Protein AF-A0A286GH42-F1 (afdb_monomer)

Sequence (131 aa):
MSHISMHDRSLGDLVGTLGRDVVRLVRQEIQLARAEADESLKKAIAALVTIGVALAIALAGLVILLLAAVTALSNVWEPWVASLVVGGIAVIVAVIMGMSGQKKLRTTSLAPRRTRESLQHDREMVREHVR

Foldseek 3Di:
DDDDPPDPCDPVNVVVVVVVVVVVVVVVVVVVVVVVVVVVVVVVVVVVVVVVVVVVVVVVVVVVVLVVQLVVCCVPDPSVVSNCVSVVVVVVVVVVVVVVVVVVVVVPPPPPPVVVVVVVVVVVVVVVVVD

Organism: NCBI:txid414052

pLDDT: mean 84.29, std 16.63, range [39.84, 98.5]

Secondary structure (DSSP, 8-state):
----------HHHHHHHHHHHHHHHHHHHHHHHHHHHHHHHHHHHHHHHHHHHHHHHHHHHHHHHHHHHHHHHTTTS-HHHHHHHHHHHHHHHHHHHHHHHHHHHHHS--S-HHHHHHHHHHHHHHHHTT-

Mean predicted aligned error: 12.56 Å

Structure (mmCIF, N/CA/C/O backbone):
data_AF-A0A286GH42-F1
#
_entry.id   AF-A0A286GH42-F1
#
loop_
_atom_site.group_PDB
_atom_site.id
_atom_site.type_symbol
_atom_site.label_atom_id
_atom_site.label_alt_id
_atom_site.label_comp_id
_atom_site.label_asym_id
_atom_site.label_entity_id
_atom_site.label_seq_id
_atom_site.pdbx_PDB_ins_code
_atom_site.Cartn_x
_atom_site.Cartn_y
_atom_site.Cartn_z
_atom_site.occupancy
_atom_site.B_iso_or_equiv
_atom_site.auth_seq_id
_atom_site.auth_comp_id
_atom_site.auth_asym_id
_atom_site.auth_atom_id
_atom_site.pdbx_PDB_model_num
ATOM 1 N N . MET A 1 1 ? -21.250 -1.072 76.616 1.00 39.84 1 MET A N 1
ATOM 2 C CA . MET A 1 1 ? -22.571 -0.928 75.971 1.00 39.84 1 MET A CA 1
ATOM 3 C C . MET A 1 1 ? -22.387 -0.052 74.734 1.00 39.84 1 MET A C 1
ATOM 5 O O . MET A 1 1 ? -22.517 1.159 74.815 1.00 39.84 1 MET A O 1
ATOM 9 N N . SER A 1 2 ? -21.934 -0.638 73.623 1.00 46.06 2 SER A N 1
ATOM 10 C CA . SER A 1 2 ? -21.766 0.050 72.336 1.00 46.06 2 SER A CA 1
ATOM 11 C C . SER A 1 2 ? -22.979 -0.271 71.468 1.00 46.06 2 SER A C 1
ATOM 13 O O . SER A 1 2 ? -23.222 -1.424 71.122 1.00 46.06 2 SER A O 1
ATOM 15 N N . HIS A 1 3 ? -23.783 0.750 71.190 1.00 49.44 3 HIS A N 1
ATOM 16 C CA . HIS A 1 3 ? -24.980 0.651 70.364 1.00 49.44 3 HIS A CA 1
ATOM 17 C C . HIS A 1 3 ? -24.602 0.245 68.932 1.00 49.44 3 HIS A C 1
ATOM 19 O O . HIS A 1 3 ? -23.956 1.009 68.219 1.00 49.44 3 HIS A O 1
ATOM 25 N N . ILE A 1 4 ? -25.018 -0.949 68.507 1.00 54.50 4 ILE A N 1
ATOM 26 C CA . ILE A 1 4 ? -25.051 -1.337 67.095 1.00 54.50 4 ILE A CA 1
ATOM 27 C C . ILE A 1 4 ? -26.376 -0.810 66.546 1.00 54.50 4 ILE A C 1
ATOM 29 O O . ILE A 1 4 ? -27.435 -1.378 66.811 1.00 54.50 4 ILE A O 1
ATOM 33 N N . SER A 1 5 ? -26.333 0.307 65.823 1.00 53.00 5 SER A N 1
ATOM 34 C CA . SER A 1 5 ? -27.467 0.782 65.035 1.00 53.00 5 SER A CA 1
ATOM 35 C C . SER A 1 5 ? -27.643 -0.140 63.829 1.00 53.00 5 SER A C 1
ATOM 37 O O . SER A 1 5 ? -27.007 0.028 62.784 1.00 53.00 5 SER A O 1
ATOM 39 N N . MET A 1 6 ? -28.501 -1.151 63.987 1.00 53.25 6 MET A N 1
ATOM 40 C CA . MET A 1 6 ? -29.065 -1.878 62.855 1.00 53.25 6 MET A CA 1
ATOM 41 C C . MET A 1 6 ? -29.849 -0.872 62.013 1.00 53.25 6 MET A C 1
ATOM 43 O O . MET A 1 6 ? -30.944 -0.455 62.371 1.00 53.25 6 MET A O 1
ATOM 47 N N . HIS A 1 7 ? -29.233 -0.412 60.929 1.00 57.00 7 HIS A N 1
ATOM 48 C CA . HIS A 1 7 ? -29.929 0.345 59.907 1.00 57.00 7 HIS A CA 1
ATOM 49 C C . HIS A 1 7 ? -30.767 -0.661 59.122 1.00 57.00 7 HIS A C 1
ATOM 51 O O . HIS A 1 7 ? -30.213 -1.444 58.344 1.00 57.00 7 HIS A O 1
ATOM 57 N N . ASP A 1 8 ? -32.079 -0.650 59.346 1.00 56.53 8 ASP A N 1
ATOM 58 C CA . ASP A 1 8 ? -33.059 -1.266 58.457 1.00 56.53 8 ASP A CA 1
ATOM 59 C C . ASP A 1 8 ? -32.862 -0.672 57.059 1.00 56.53 8 ASP A C 1
ATOM 61 O O . ASP A 1 8 ? -33.319 0.430 56.748 1.00 56.53 8 ASP A O 1
ATOM 65 N N . ARG A 1 9 ? -32.105 -1.371 56.209 1.00 59.28 9 ARG A N 1
ATOM 66 C CA . ARG A 1 9 ? -31.968 -0.987 54.805 1.00 59.28 9 ARG A CA 1
ATOM 67 C C . ARG A 1 9 ? -33.324 -1.198 54.154 1.00 59.28 9 ARG A C 1
ATOM 69 O O . ARG A 1 9 ? -33.744 -2.327 53.916 1.00 59.28 9 ARG A O 1
ATOM 76 N N . SER A 1 10 ? -34.003 -0.093 53.877 1.00 74.69 10 SER A N 1
ATOM 77 C CA . SER A 1 10 ? -35.242 -0.074 53.110 1.00 74.69 10 SER A CA 1
ATOM 78 C C . SER A 1 10 ? -35.037 -0.740 51.742 1.00 74.69 10 SER A C 1
ATOM 80 O O . SER A 1 10 ? -33.985 -0.593 51.117 1.00 74.69 10 SER A O 1
ATOM 82 N N . LEU A 1 11 ? -36.066 -1.421 51.223 1.00 71.75 11 LEU A N 1
ATOM 83 C CA . LEU A 1 11 ? -36.098 -1.924 49.840 1.00 71.75 11 LEU A CA 1
ATOM 84 C C . LEU A 1 11 ? -35.775 -0.814 48.818 1.00 71.75 11 LEU A C 1
ATOM 86 O O . LEU A 1 11 ? -35.169 -1.086 47.782 1.00 71.75 11 LEU A O 1
ATOM 90 N N . GLY A 1 12 ? -36.099 0.443 49.142 1.00 73.62 12 GLY A N 1
ATOM 91 C CA . GLY A 1 12 ? -35.737 1.609 48.333 1.00 73.62 12 GLY A CA 1
ATOM 92 C C . GLY A 1 12 ? -34.226 1.863 48.242 1.00 73.62 12 GLY A C 1
ATOM 93 O O . GLY A 1 12 ? -33.738 2.246 47.179 1.00 73.62 12 GLY A O 1
ATOM 94 N N . ASP A 1 13 ? -33.461 1.580 49.300 1.00 75.62 13 ASP A N 1
ATOM 95 C CA . ASP A 1 13 ? -31.998 1.740 49.309 1.00 75.62 13 ASP A CA 1
ATOM 96 C C . ASP A 1 13 ? -31.290 0.664 48.474 1.00 75.62 13 ASP A C 1
ATOM 98 O O . ASP A 1 13 ? -30.285 0.940 47.809 1.00 75.62 13 ASP A O 1
ATOM 102 N N . LEU A 1 14 ? -31.827 -0.559 48.461 1.00 77.12 14 LEU A N 1
ATOM 103 C CA . LEU A 1 14 ? -31.329 -1.667 47.637 1.00 77.12 14 LEU A CA 1
ATOM 104 C C . LEU A 1 14 ? -31.571 -1.409 46.146 1.00 77.12 14 LEU A C 1
ATOM 106 O O . LEU A 1 14 ? -30.639 -1.525 45.351 1.00 77.12 14 LEU A O 1
ATOM 110 N N . VAL A 1 15 ? -32.779 -0.974 45.772 1.00 79.06 15 VAL A N 1
ATOM 111 C CA . VAL A 1 15 ? -33.108 -0.599 44.384 1.00 79.06 15 VAL A CA 1
ATOM 112 C C . VAL A 1 15 ? -32.282 0.609 43.929 1.00 79.06 15 VAL A C 1
ATOM 114 O O . VAL A 1 15 ? -31.741 0.607 42.822 1.00 79.06 15 VAL A O 1
ATOM 117 N N . GLY A 1 16 ? -32.095 1.608 44.798 1.00 79.12 16 GLY A N 1
ATOM 118 C CA . GLY A 1 16 ? -31.227 2.752 44.517 1.00 79.12 16 GLY A CA 1
ATOM 119 C C . GLY A 1 16 ? -29.755 2.366 44.329 1.00 79.12 16 GLY A C 1
ATOM 120 O O . GLY A 1 16 ? -29.061 2.965 43.508 1.00 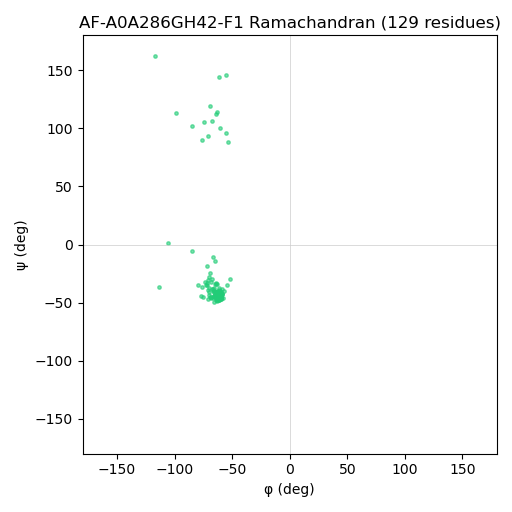79.12 16 GLY A O 1
ATOM 121 N N . THR A 1 17 ? -29.268 1.355 45.053 1.00 77.44 17 THR A N 1
ATOM 122 C CA . THR A 1 17 ? -27.885 0.861 44.930 1.00 77.44 17 THR A CA 1
ATOM 123 C C . THR A 1 17 ? -27.694 0.037 43.658 1.00 77.44 17 THR A C 1
ATOM 125 O O . THR A 1 17 ? -26.779 0.335 42.895 1.00 77.44 17 THR A O 1
ATOM 128 N N . LEU A 1 18 ? -28.616 -0.880 43.350 1.00 80.12 18 LEU A N 1
ATOM 129 C CA . LEU A 1 18 ? -28.606 -1.651 42.102 1.00 80.12 18 LEU A CA 1
ATOM 130 C C . LEU A 1 18 ? -28.664 -0.743 40.865 1.00 80.12 18 LEU A C 1
ATOM 132 O O . LEU A 1 18 ? -27.899 -0.937 39.924 1.00 80.12 18 LEU A O 1
ATOM 136 N N . GLY A 1 19 ? -29.507 0.297 40.876 1.00 85.56 19 GLY A N 1
ATOM 137 C CA . GLY A 1 19 ? -29.564 1.273 39.784 1.00 85.56 19 GLY A CA 1
ATOM 138 C C . GLY A 1 19 ? -28.239 2.017 39.579 1.00 85.56 19 GLY A C 1
ATOM 139 O O . GLY A 1 19 ? -27.794 2.198 38.444 1.00 85.56 19 GLY A O 1
ATOM 140 N N . ARG A 1 20 ? -27.558 2.400 40.668 1.00 86.56 20 ARG A N 1
ATOM 141 C CA . ARG A 1 20 ? -26.222 3.020 40.603 1.00 86.56 20 ARG A CA 1
ATOM 142 C C . ARG A 1 20 ? -25.161 2.060 40.065 1.00 86.56 20 ARG A C 1
ATOM 144 O O . ARG A 1 20 ? -24.297 2.500 39.305 1.00 86.56 20 ARG A O 1
ATOM 151 N N . ASP A 1 21 ? -25.235 0.783 40.421 1.00 86.69 21 ASP A N 1
ATOM 152 C CA . ASP A 1 21 ? -24.288 -0.236 39.964 1.00 86.69 21 ASP A CA 1
ATOM 153 C C . ASP A 1 21 ? -24.486 -0.568 38.479 1.00 86.69 21 ASP A C 1
ATOM 155 O O . ASP A 1 21 ? -23.508 -0.640 37.737 1.00 86.69 21 ASP A O 1
ATOM 159 N N . VAL A 1 22 ? -25.733 -0.639 38.000 1.00 89.56 22 VAL A N 1
ATOM 160 C CA . VAL A 1 22 ? -26.041 -0.800 36.567 1.00 89.56 22 VAL A CA 1
ATOM 161 C C . VAL A 1 22 ? -25.521 0.389 35.756 1.00 89.56 22 VAL A C 1
ATOM 163 O O . VAL A 1 22 ? -24.853 0.200 34.740 1.00 89.56 22 VAL A O 1
ATOM 166 N N . VAL A 1 23 ? -25.746 1.625 36.219 1.00 91.88 23 VAL A N 1
ATOM 167 C CA . VAL A 1 23 ? -25.203 2.828 35.558 1.00 91.88 23 VAL A CA 1
ATOM 168 C C . VAL A 1 23 ? -23.672 2.810 35.541 1.00 91.88 23 VAL A C 1
ATOM 170 O O . VAL A 1 23 ? -23.056 3.234 34.558 1.00 91.88 23 VAL A O 1
ATOM 173 N N . ARG A 1 24 ? -23.038 2.312 36.609 1.00 91.94 24 ARG A N 1
ATOM 174 C CA . ARG A 1 24 ? -21.580 2.164 36.681 1.00 91.94 24 ARG A CA 1
ATOM 175 C C . ARG A 1 24 ? -21.073 1.132 35.674 1.00 91.94 24 ARG A C 1
ATOM 177 O O . ARG A 1 24 ? -20.106 1.428 34.976 1.00 91.94 24 ARG A O 1
ATOM 184 N N . LEU A 1 25 ? -21.745 -0.009 35.556 1.00 93.50 25 LEU A N 1
ATOM 185 C CA . LEU A 1 25 ? -21.386 -1.074 34.624 1.00 93.50 25 LEU A CA 1
ATOM 186 C C . LEU A 1 25 ? -21.516 -0.615 33.166 1.00 93.50 25 LEU A C 1
ATOM 188 O O . LEU A 1 25 ? -20.578 -0.761 32.392 1.00 93.50 25 LEU A O 1
ATOM 192 N N . VAL A 1 26 ? -22.619 0.050 32.806 1.00 95.00 26 VAL A N 1
ATOM 193 C CA . VAL A 1 26 ? -22.808 0.597 31.448 1.00 95.00 26 VAL A CA 1
ATOM 194 C C . VAL A 1 26 ? -21.704 1.596 31.093 1.00 95.00 26 VAL A C 1
ATOM 196 O O . VAL A 1 26 ? -21.157 1.565 29.993 1.00 95.00 26 VAL A O 1
ATOM 199 N N . ARG A 1 27 ? -21.321 2.474 32.030 1.00 95.19 27 ARG A N 1
ATOM 200 C CA . ARG A 1 27 ? -20.203 3.407 31.815 1.00 95.19 27 ARG A CA 1
ATOM 201 C C . ARG A 1 27 ? -18.863 2.695 31.643 1.00 95.19 27 ARG A C 1
ATOM 203 O O . ARG A 1 27 ? -18.013 3.221 30.928 1.00 95.19 27 ARG A O 1
ATOM 210 N N . GLN A 1 28 ? -18.649 1.571 32.320 1.00 95.19 28 GLN A N 1
ATOM 211 C CA . GLN A 1 28 ? -17.439 0.764 32.165 1.00 95.19 28 GLN A CA 1
ATOM 212 C C . GLN A 1 28 ? -17.413 0.075 30.805 1.00 95.19 28 GLN A C 1
ATOM 214 O O . GLN A 1 28 ? -16.394 0.151 30.130 1.00 95.19 28 GLN A O 1
ATOM 219 N N . G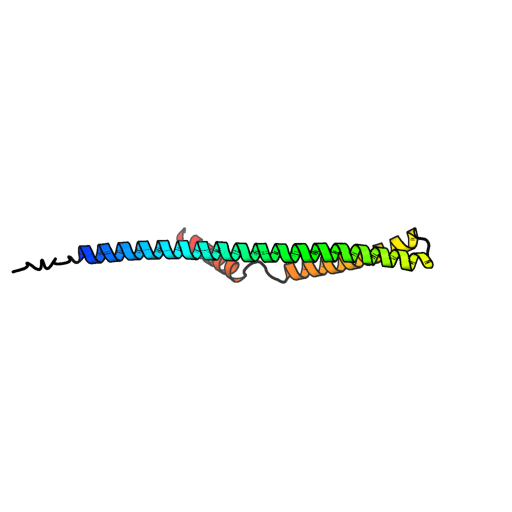LU A 1 29 ? -18.535 -0.482 30.360 1.00 94.94 29 GLU A N 1
ATOM 220 C CA . GLU A 1 29 ? -18.630 -1.143 29.058 1.00 94.94 29 GLU A CA 1
ATOM 221 C C . GLU A 1 29 ? -18.376 -0.163 27.908 1.00 94.94 29 GLU A C 1
ATOM 223 O O . GLU A 1 29 ? -17.638 -0.467 26.976 1.00 94.94 29 GLU A O 1
ATOM 228 N N . ILE A 1 30 ? -18.894 1.067 28.010 1.00 96.00 30 ILE A N 1
ATOM 229 C CA . ILE A 1 30 ? -18.603 2.132 27.037 1.00 96.00 30 ILE A CA 1
ATOM 230 C C . ILE A 1 30 ? -17.110 2.486 27.034 1.00 96.00 30 ILE A C 1
ATOM 232 O O . ILE A 1 30 ? -16.524 2.701 25.973 1.00 96.00 30 ILE A O 1
ATOM 236 N N . GLN A 1 31 ? -16.480 2.566 28.210 1.00 96.56 31 GLN A N 1
ATOM 237 C CA . GLN A 1 31 ? -15.044 2.843 28.308 1.00 96.56 31 GLN A CA 1
ATOM 238 C C . GLN A 1 31 ? -14.206 1.700 27.735 1.00 96.56 31 GLN A C 1
ATOM 240 O O . GLN A 1 31 ? -13.229 1.965 27.036 1.00 96.56 31 GLN A O 1
ATOM 245 N N . LEU A 1 32 ? -14.604 0.454 27.988 1.00 96.25 32 LEU A N 1
ATOM 246 C CA . LEU A 1 32 ? -13.944 -0.733 27.465 1.00 96.25 32 LEU A CA 1
ATOM 247 C C . LEU A 1 32 ? -14.083 -0.813 25.943 1.00 96.25 32 LEU A C 1
ATOM 249 O O . LEU A 1 32 ? -13.075 -0.911 25.251 1.00 96.25 32 LEU A O 1
ATOM 253 N N . ALA A 1 33 ? -15.300 -0.660 25.417 1.00 95.50 33 ALA A N 1
ATOM 254 C CA . ALA A 1 33 ? -15.560 -0.643 23.981 1.00 95.50 33 ALA A CA 1
ATOM 255 C C . ALA A 1 33 ? -14.774 0.473 23.275 1.00 95.50 33 ALA A C 1
ATOM 257 O O . ALA A 1 33 ? -14.236 0.271 22.186 1.00 95.50 33 ALA A O 1
ATOM 258 N N . ARG A 1 34 ? -14.650 1.649 23.908 1.00 95.81 34 ARG A N 1
ATOM 259 C CA . ARG A 1 34 ? -13.802 2.733 23.397 1.00 95.81 34 ARG A CA 1
ATOM 260 C C . ARG A 1 34 ? -12.323 2.343 23.389 1.00 95.81 34 ARG A C 1
ATOM 262 O O . ARG A 1 34 ? -11.651 2.590 22.392 1.00 95.81 34 ARG A O 1
ATOM 269 N N . ALA A 1 35 ? -11.823 1.733 24.462 1.00 97.06 35 ALA A N 1
ATOM 270 C CA . ALA A 1 35 ? -10.436 1.281 24.538 1.00 97.06 35 ALA A CA 1
ATOM 271 C C . ALA A 1 35 ? -10.122 0.208 23.479 1.00 97.06 35 ALA A C 1
ATOM 273 O O . ALA A 1 35 ? -9.084 0.284 22.823 1.00 97.06 35 ALA A O 1
ATOM 274 N N . GLU A 1 36 ? -11.033 -0.741 23.256 1.00 95.44 36 GLU A N 1
ATOM 275 C CA . GLU A 1 36 ? -10.891 -1.786 22.236 1.00 95.44 36 GLU A CA 1
ATOM 276 C C . GLU A 1 36 ? -10.951 -1.213 20.810 1.00 95.44 36 GLU A C 1
ATOM 278 O O . GLU A 1 36 ? -10.170 -1.616 19.941 1.00 95.44 36 GLU A O 1
ATOM 283 N N . ALA A 1 37 ? -11.814 -0.220 20.567 1.00 96.00 37 ALA A N 1
ATOM 284 C CA . ALA A 1 37 ? -11.849 0.511 19.302 1.00 96.00 37 ALA A CA 1
ATOM 285 C C . ALA A 1 37 ? -10.537 1.277 19.048 1.00 96.00 37 ALA A C 1
ATOM 287 O O . ALA A 1 37 ? -9.982 1.196 17.949 1.00 96.00 37 ALA A O 1
ATOM 288 N N . ASP A 1 38 ? -10.004 1.964 20.063 1.00 96.38 38 ASP A N 1
ATOM 289 C CA . ASP A 1 38 ? -8.726 2.679 19.977 1.00 96.38 38 ASP A CA 1
ATOM 290 C C . ASP A 1 38 ? -7.554 1.715 19.724 1.00 96.38 38 ASP A C 1
ATOM 292 O O . ASP A 1 38 ? -6.663 2.001 18.918 1.00 96.38 38 ASP A O 1
ATOM 296 N N . GLU A 1 39 ? -7.541 0.553 20.378 1.00 96.25 39 GLU A N 1
ATOM 297 C CA . GLU A 1 39 ? -6.526 -0.479 20.157 1.00 96.25 39 GLU A CA 1
ATOM 298 C C . GLU A 1 39 ? -6.621 -1.074 18.745 1.00 96.25 39 GLU A C 1
ATOM 300 O O . GLU A 1 39 ? -5.605 -1.213 18.055 1.00 96.25 39 GLU A O 1
ATOM 305 N N . SER A 1 40 ? -7.837 -1.369 18.284 1.00 94.88 40 SER A N 1
ATOM 306 C CA . SER A 1 40 ? -8.098 -1.864 16.929 1.00 94.88 40 SER A CA 1
ATOM 307 C C . SER A 1 40 ? -7.635 -0.864 15.870 1.00 94.88 40 SER A C 1
ATOM 309 O O . SER A 1 40 ? -6.968 -1.246 14.904 1.00 94.88 40 SER A O 1
ATOM 311 N N . LEU A 1 41 ? -7.905 0.428 16.080 1.00 96.19 41 LEU A N 1
ATOM 312 C CA . LEU A 1 41 ? -7.444 1.500 15.203 1.00 96.19 41 LEU A CA 1
ATOM 313 C C . LEU A 1 41 ? -5.913 1.585 15.171 1.00 96.19 41 LEU A C 1
ATOM 315 O O . LEU A 1 41 ? -5.326 1.649 14.091 1.00 96.19 41 LEU A O 1
ATOM 319 N N . LYS A 1 42 ? -5.247 1.531 16.331 1.00 96.94 42 LYS A N 1
ATOM 320 C CA . LYS A 1 42 ? -3.774 1.532 16.406 1.00 96.94 42 LYS A CA 1
ATOM 321 C C . LYS A 1 42 ? -3.165 0.347 15.659 1.00 96.94 42 LYS A C 1
ATOM 323 O O . LYS A 1 42 ? -2.209 0.538 14.909 1.00 96.94 42 LYS A O 1
ATOM 328 N N . LYS A 1 43 ? -3.729 -0.856 15.814 1.00 96.06 43 LYS A N 1
ATOM 329 C CA . LYS A 1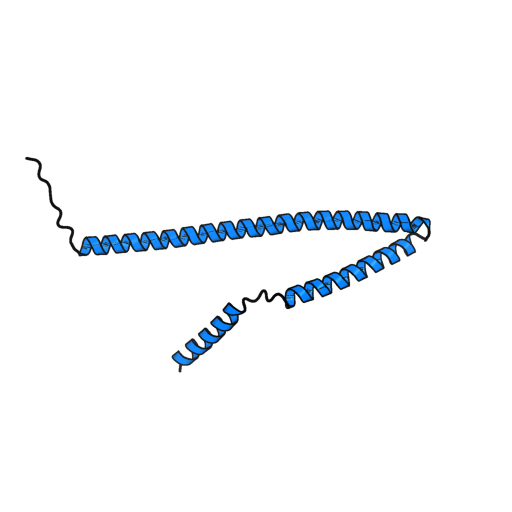 43 ? -3.291 -2.058 15.083 1.00 96.06 43 LYS A CA 1
ATOM 330 C C . LYS A 1 43 ? -3.470 -1.894 13.573 1.00 96.06 43 LYS A C 1
ATOM 332 O O . LYS A 1 43 ? -2.550 -2.207 12.819 1.00 96.06 43 LYS A O 1
ATOM 337 N N . ALA A 1 44 ? -4.608 -1.356 13.132 1.00 95.88 44 ALA A N 1
ATOM 338 C CA . ALA A 1 44 ? -4.864 -1.089 11.717 1.00 95.88 44 ALA A CA 1
ATOM 339 C C . ALA A 1 44 ? -3.878 -0.061 11.134 1.00 95.88 44 ALA A C 1
ATOM 341 O O . ALA A 1 44 ? -3.316 -0.290 10.064 1.00 95.88 44 ALA A O 1
ATOM 342 N N . ILE A 1 45 ? -3.609 1.033 11.855 1.00 96.94 45 ILE A N 1
ATOM 343 C CA . ILE A 1 45 ? -2.618 2.042 11.454 1.00 96.94 45 ILE A CA 1
ATOM 344 C C . ILE A 1 45 ? -1.224 1.418 11.370 1.00 96.94 45 ILE A C 1
ATOM 346 O O . ILE A 1 45 ? -0.541 1.595 10.365 1.00 96.94 45 ILE A O 1
ATOM 350 N N . ALA A 1 46 ? -0.811 0.655 12.383 1.00 97.38 46 ALA A N 1
ATOM 351 C CA . ALA A 1 46 ? 0.487 -0.012 12.383 1.00 97.38 46 ALA A CA 1
ATOM 352 C C . ALA A 1 46 ? 0.636 -0.962 11.183 1.00 97.38 46 ALA A C 1
ATOM 354 O O . ALA A 1 46 ? 1.668 -0.942 10.516 1.00 97.38 46 ALA A O 1
ATOM 355 N N . ALA A 1 47 ? -0.405 -1.736 10.858 1.00 95.56 47 ALA A N 1
ATOM 356 C CA . ALA A 1 47 ? -0.417 -2.608 9.684 1.00 95.56 47 ALA A CA 1
ATOM 357 C C . ALA A 1 47 ? -0.322 -1.823 8.363 1.00 95.56 47 ALA A C 1
ATOM 359 O O . ALA A 1 47 ? 0.412 -2.215 7.459 1.00 95.56 47 ALA A O 1
ATOM 360 N N . LEU A 1 48 ? -1.023 -0.693 8.240 1.00 97.00 48 LEU A N 1
ATOM 361 C CA . LEU A 1 48 ? -0.929 0.160 7.052 1.00 97.00 48 LEU A CA 1
ATOM 362 C C . LEU A 1 48 ? 0.461 0.782 6.900 1.00 97.00 48 LEU A C 1
ATOM 364 O O . LEU A 1 48 ? 0.983 0.831 5.787 1.00 97.00 48 LEU A O 1
ATOM 368 N N . VAL A 1 49 ? 1.079 1.220 7.999 1.00 97.81 49 VAL A N 1
ATOM 369 C CA . VAL A 1 49 ? 2.438 1.776 7.989 1.00 97.81 49 VAL A CA 1
ATOM 370 C C . VAL A 1 49 ? 3.450 0.718 7.559 1.00 97.81 49 VAL A C 1
ATOM 372 O O . VAL A 1 49 ? 4.263 0.987 6.677 1.00 97.81 49 VAL A O 1
ATOM 375 N N . THR A 1 50 ? 3.396 -0.492 8.124 1.00 97.38 50 THR A N 1
ATOM 376 C CA . THR A 1 50 ? 4.345 -1.559 7.765 1.00 97.38 50 THR A CA 1
ATOM 377 C C . THR A 1 50 ? 4.194 -1.990 6.309 1.00 97.38 50 THR A C 1
ATOM 379 O O . THR A 1 50 ? 5.200 -2.109 5.607 1.00 97.38 50 THR A O 1
ATOM 382 N N . ILE A 1 51 ? 2.960 -2.141 5.819 1.00 97.00 51 ILE A N 1
ATOM 383 C CA . ILE A 1 51 ? 2.690 -2.406 4.398 1.00 97.00 51 ILE A CA 1
ATOM 384 C C . ILE A 1 51 ? 3.197 -1.247 3.531 1.00 97.00 51 ILE A C 1
ATOM 386 O O . ILE A 1 51 ? 3.835 -1.487 2.510 1.00 97.00 51 ILE A O 1
ATOM 390 N N . GLY A 1 52 ? 2.965 0.001 3.941 1.00 97.31 52 GLY A N 1
ATOM 391 C CA . GLY A 1 52 ? 3.429 1.188 3.223 1.00 97.31 52 GLY A CA 1
ATOM 392 C C . GLY A 1 52 ? 4.951 1.239 3.082 1.00 97.31 52 GLY A C 1
ATOM 393 O O . GLY A 1 52 ? 5.457 1.449 1.981 1.00 97.31 52 GLY A O 1
ATOM 394 N N . VAL A 1 53 ? 5.686 0.973 4.165 1.00 98.19 53 VAL A N 1
ATOM 395 C CA . VAL A 1 53 ? 7.157 0.906 4.149 1.00 98.19 53 VAL A CA 1
ATOM 396 C C . VAL A 1 53 ? 7.643 -0.243 3.264 1.00 98.19 53 VAL A C 1
ATOM 398 O O . VAL A 1 53 ? 8.536 -0.042 2.441 1.00 98.19 53 VAL A O 1
ATOM 401 N N . ALA A 1 54 ? 7.039 -1.428 3.378 1.00 97.69 54 ALA A N 1
ATOM 402 C CA . ALA A 1 54 ? 7.395 -2.572 2.542 1.00 97.69 54 ALA A CA 1
ATOM 403 C C . ALA A 1 54 ? 7.177 -2.276 1.048 1.00 97.69 54 ALA A C 1
ATOM 405 O O . ALA A 1 54 ? 8.048 -2.574 0.232 1.00 97.69 54 ALA A O 1
ATOM 406 N N . LEU A 1 55 ? 6.057 -1.638 0.690 1.00 97.50 55 LEU A N 1
ATOM 407 C CA . LEU A 1 55 ? 5.777 -1.214 -0.682 1.00 97.50 55 LEU A CA 1
ATOM 408 C C . LEU A 1 55 ? 6.777 -0.163 -1.172 1.00 97.50 55 LEU A C 1
ATOM 410 O O . LEU A 1 55 ? 7.248 -0.273 -2.300 1.00 97.50 55 LEU A O 1
ATOM 414 N N . ALA A 1 56 ? 7.142 0.816 -0.343 1.00 98.19 56 ALA A N 1
ATOM 415 C CA . ALA A 1 56 ? 8.133 1.826 -0.710 1.00 98.19 56 ALA A CA 1
ATOM 416 C C . ALA A 1 56 ? 9.505 1.198 -1.014 1.00 98.19 56 ALA A C 1
ATOM 418 O O . ALA A 1 56 ? 10.108 1.498 -2.046 1.00 98.19 56 ALA A O 1
ATOM 419 N N . ILE A 1 57 ? 9.968 0.277 -0.162 1.00 98.44 57 ILE A N 1
ATOM 420 C CA . ILE A 1 57 ? 11.227 -0.454 -0.372 1.00 98.44 57 ILE A CA 1
ATOM 421 C C . ILE A 1 57 ? 11.138 -1.337 -1.622 1.00 98.44 57 ILE A C 1
ATOM 423 O O . ILE A 1 57 ? 12.062 -1.341 -2.435 1.00 98.44 57 ILE A O 1
ATOM 427 N N . ALA A 1 58 ? 10.026 -2.0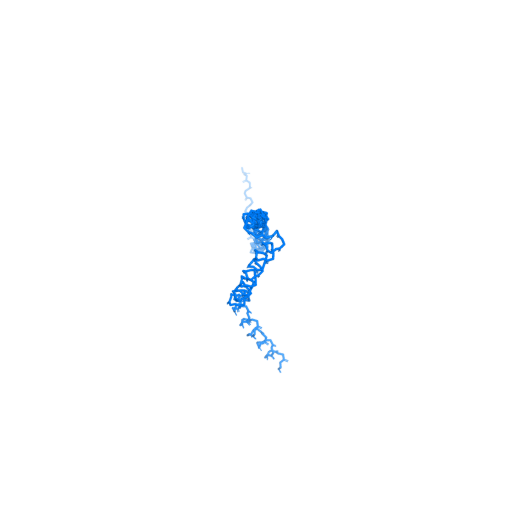52 -1.814 1.00 97.62 58 ALA A N 1
ATOM 428 C CA . ALA A 1 58 ? 9.818 -2.891 -2.991 1.00 97.62 58 ALA A CA 1
ATOM 429 C C . ALA A 1 58 ? 9.818 -2.071 -4.291 1.00 97.62 58 ALA A C 1
ATOM 431 O O . ALA A 1 58 ? 10.420 -2.495 -5.274 1.00 97.62 58 ALA A O 1
ATOM 432 N N . LEU A 1 59 ? 9.200 -0.885 -4.297 1.00 97.38 59 LEU A N 1
ATOM 433 C CA . LEU A 1 59 ? 9.212 0.028 -5.442 1.00 97.38 59 LEU A CA 1
ATOM 434 C C . LEU A 1 59 ? 10.619 0.559 -5.729 1.00 97.38 59 LEU A C 1
ATOM 436 O O . LEU A 1 59 ? 11.042 0.548 -6.883 1.00 97.38 59 LEU A O 1
ATOM 440 N N . ALA A 1 60 ? 11.368 0.963 -4.700 1.00 98.31 60 ALA A N 1
ATOM 441 C CA . ALA A 1 60 ? 12.756 1.392 -4.865 1.00 98.31 60 ALA A CA 1
ATOM 442 C C . ALA A 1 60 ? 13.632 0.264 -5.440 1.00 98.31 60 ALA A C 1
ATOM 444 O O . ALA A 1 60 ? 14.366 0.476 -6.407 1.00 98.31 60 ALA A O 1
ATOM 445 N N . GLY A 1 61 ? 13.504 -0.954 -4.903 1.00 98.44 61 GLY A N 1
ATOM 446 C CA . GLY A 1 61 ? 14.191 -2.138 -5.418 1.00 98.44 61 GLY A CA 1
ATOM 447 C C . GLY A 1 61 ? 13.798 -2.467 -6.859 1.00 98.44 61 GLY A C 1
ATOM 448 O O . GLY A 1 61 ? 14.668 -2.737 -7.682 1.00 98.44 61 GLY A O 1
ATOM 449 N N . LEU A 1 62 ? 12.508 -2.374 -7.198 1.00 97.88 62 LEU A N 1
ATOM 450 C CA . LEU A 1 62 ? 12.018 -2.586 -8.560 1.00 97.88 62 LEU A CA 1
ATOM 451 C C . LEU A 1 62 ? 12.626 -1.579 -9.543 1.00 97.88 62 LEU A C 1
ATOM 453 O O . LEU A 1 62 ? 13.059 -1.983 -10.616 1.00 97.88 62 LEU A O 1
ATOM 457 N N . VAL A 1 63 ? 12.711 -0.295 -9.183 1.00 97.75 63 VAL A N 1
ATOM 458 C CA . VAL A 1 63 ? 13.358 0.725 -10.027 1.00 97.75 63 VAL A CA 1
ATOM 459 C C . VAL A 1 63 ? 14.825 0.378 -10.279 1.00 97.75 63 VAL A C 1
ATOM 461 O O . VAL A 1 63 ? 15.269 0.421 -11.425 1.00 97.75 63 VAL A O 1
ATOM 464 N N . ILE A 1 64 ? 15.566 -0.022 -9.241 1.00 98.50 64 ILE A N 1
ATOM 465 C CA . ILE A 1 64 ? 16.971 -0.437 -9.377 1.00 98.50 64 ILE A CA 1
ATOM 466 C C . ILE A 1 64 ? 17.092 -1.673 -10.281 1.00 98.50 64 ILE A C 1
ATOM 468 O O . ILE A 1 64 ? 17.963 -1.709 -1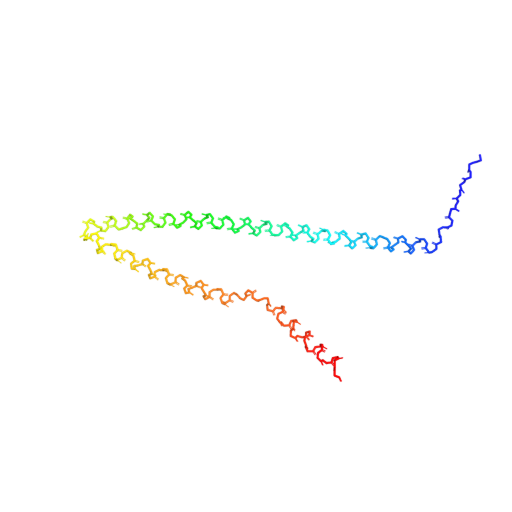1.148 1.00 98.50 64 ILE A O 1
ATOM 472 N N . LEU A 1 65 ? 16.207 -2.663 -10.133 1.00 98.44 65 LEU A N 1
ATOM 473 C CA . LEU A 1 65 ? 16.189 -3.858 -10.983 1.00 98.44 65 LEU A CA 1
ATOM 474 C C . LEU A 1 65 ? 15.861 -3.533 -12.444 1.00 98.44 65 LEU A C 1
ATOM 476 O O . LEU A 1 65 ? 16.494 -4.081 -13.343 1.00 98.44 65 LEU A O 1
ATOM 480 N N . LEU A 1 66 ? 14.906 -2.634 -12.696 1.00 98.06 66 LEU A N 1
ATOM 481 C CA . LEU A 1 66 ? 14.580 -2.185 -14.051 1.00 98.06 66 LEU A CA 1
ATOM 482 C C . LEU A 1 66 ? 15.756 -1.433 -14.678 1.00 98.06 66 LEU A C 1
ATOM 484 O O . LEU A 1 66 ? 16.095 -1.704 -15.82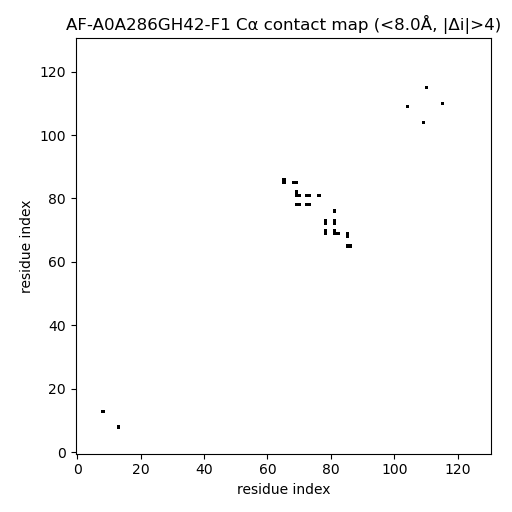6 1.00 98.06 66 LEU A O 1
ATOM 488 N N . LEU A 1 67 ? 16.419 -0.550 -13.926 1.00 97.88 67 LEU A N 1
ATOM 489 C CA . LEU A 1 67 ? 17.642 0.116 -14.383 1.00 97.88 67 LEU A CA 1
ATOM 490 C C . LEU A 1 67 ? 18.737 -0.900 -14.710 1.00 97.88 67 LEU A C 1
ATOM 492 O O . LEU A 1 67 ? 19.306 -0.839 -15.795 1.00 97.88 67 LEU A O 1
ATOM 496 N N . ALA A 1 68 ? 18.979 -1.874 -13.830 1.00 98.06 68 ALA A N 1
ATOM 497 C CA . ALA A 1 68 ? 19.949 -2.937 -14.073 1.00 98.06 68 ALA A CA 1
ATOM 498 C C . ALA A 1 68 ? 19.606 -3.750 -15.332 1.00 98.06 68 ALA A C 1
ATOM 500 O O . ALA A 1 68 ? 20.498 -4.052 -16.122 1.00 98.06 68 ALA A O 1
ATOM 501 N N . ALA A 1 69 ? 18.326 -4.056 -15.562 1.00 97.88 69 ALA A N 1
ATOM 502 C CA . ALA A 1 69 ? 17.871 -4.739 -16.771 1.00 97.88 69 ALA A CA 1
ATOM 503 C C . ALA A 1 69 ? 18.106 -3.897 -18.035 1.00 97.88 69 ALA A C 1
ATOM 505 O O . ALA A 1 69 ? 18.595 -4.424 -19.034 1.00 97.88 69 ALA A O 1
ATOM 506 N N . VAL A 1 70 ? 17.822 -2.591 -17.988 1.00 98.00 70 VAL A N 1
ATOM 507 C CA . VAL A 1 70 ? 18.112 -1.667 -19.096 1.00 98.00 70 VAL A CA 1
ATOM 508 C C . VAL A 1 70 ? 19.613 -1.601 -19.364 1.00 98.00 70 VAL A C 1
ATOM 510 O O . VAL A 1 70 ? 20.023 -1.752 -20.511 1.00 98.00 70 VAL A O 1
ATOM 513 N N . THR A 1 71 ? 20.439 -1.437 -18.328 1.00 97.62 71 THR A N 1
ATOM 514 C CA . THR A 1 71 ? 21.901 -1.398 -18.461 1.00 97.62 71 THR A CA 1
ATOM 515 C C . THR A 1 71 ? 22.444 -2.710 -19.025 1.00 97.62 71 THR A C 1
ATOM 517 O O . THR A 1 71 ? 23.263 -2.690 -19.941 1.00 97.62 71 THR A O 1
ATOM 520 N N . ALA A 1 72 ? 21.954 -3.857 -18.551 1.00 97.31 72 ALA A N 1
ATOM 521 C CA . ALA A 1 72 ? 22.353 -5.162 -19.067 1.00 97.31 72 ALA A CA 1
ATOM 522 C C . ALA A 1 72 ? 21.998 -5.312 -20.555 1.00 97.31 72 ALA A C 1
ATOM 524 O O . ALA A 1 72 ? 22.860 -5.686 -21.352 1.00 97.31 72 ALA A O 1
ATOM 525 N N . LEU A 1 73 ? 20.766 -4.963 -20.939 1.00 96.06 73 LEU A N 1
ATOM 526 C CA . LEU A 1 73 ? 20.289 -5.067 -22.319 1.00 96.06 73 LEU A CA 1
ATOM 527 C C . LEU A 1 73 ? 20.952 -4.040 -23.251 1.00 96.06 73 LEU A C 1
ATOM 529 O O . LEU A 1 73 ? 21.155 -4.326 -24.431 1.00 96.06 73 LEU A O 1
ATOM 533 N N .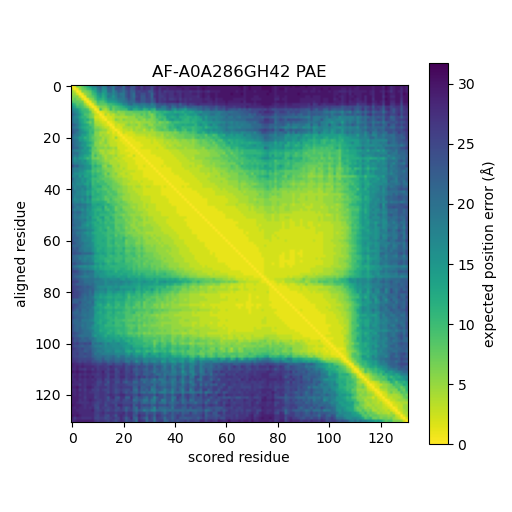 SER A 1 74 ? 21.370 -2.887 -22.720 1.00 96.62 74 SER A N 1
ATOM 534 C CA . SER A 1 74 ? 22.099 -1.868 -23.485 1.00 96.62 74 SER A CA 1
ATOM 535 C C . SER A 1 74 ? 23.500 -2.298 -23.937 1.00 96.62 74 SER A C 1
ATOM 537 O O . SER A 1 74 ? 24.098 -1.634 -24.774 1.00 96.62 74 SER A O 1
ATOM 539 N N . ASN A 1 75 ? 24.023 -3.426 -23.438 1.00 96.38 75 ASN A N 1
ATOM 540 C CA . ASN A 1 75 ? 25.253 -4.015 -23.983 1.00 96.38 75 ASN A CA 1
ATOM 541 C C . ASN A 1 75 ? 25.039 -4.653 -25.365 1.00 96.38 75 ASN A C 1
ATOM 543 O O . ASN A 1 75 ? 26.008 -4.906 -26.075 1.00 96.38 75 ASN A O 1
ATOM 547 N N . VAL A 1 76 ? 23.787 -4.952 -25.730 1.00 96.00 76 VAL A N 1
ATOM 548 C CA . VAL A 1 76 ? 23.433 -5.610 -26.998 1.00 96.00 76 VAL A CA 1
ATOM 549 C C . VAL A 1 76 ? 22.640 -4.670 -27.905 1.00 96.00 76 VAL A C 1
ATOM 551 O O . VAL A 1 76 ? 22.808 -4.707 -29.121 1.00 96.00 76 VAL A O 1
ATOM 554 N N . TRP A 1 77 ? 21.770 -3.837 -27.332 1.00 95.38 77 TRP A N 1
ATOM 555 C CA . TRP A 1 77 ? 20.902 -2.904 -28.056 1.00 95.38 77 TRP A CA 1
ATOM 556 C C . TRP A 1 77 ? 21.214 -1.447 -27.718 1.00 95.38 77 TRP A C 1
ATOM 558 O O . TRP A 1 77 ? 21.790 -1.157 -26.674 1.00 95.38 77 TRP A O 1
ATOM 568 N N . GLU A 1 78 ? 20.769 -0.507 -28.557 1.00 96.12 78 GLU A N 1
ATOM 569 C CA . GLU A 1 78 ? 20.872 0.911 -28.209 1.00 96.12 78 GLU A CA 1
ATOM 570 C C . GLU A 1 78 ? 20.077 1.237 -26.926 1.00 96.12 78 GLU A C 1
ATOM 572 O O . GLU A 1 78 ? 18.985 0.687 -26.720 1.00 96.12 78 GLU A O 1
ATOM 577 N N . PRO A 1 79 ? 20.565 2.162 -26.072 1.00 94.31 79 PRO A N 1
ATOM 578 C CA . PRO A 1 79 ? 19.948 2.453 -24.774 1.00 94.31 79 PRO A CA 1
ATOM 579 C C . PRO A 1 79 ? 18.458 2.825 -24.845 1.00 94.31 79 PRO A C 1
ATOM 581 O O . PRO A 1 79 ? 17.670 2.459 -23.967 1.00 94.31 79 PRO A O 1
ATOM 584 N N . TRP A 1 80 ? 18.039 3.522 -25.906 1.00 94.94 80 TRP A N 1
ATOM 585 C CA . TRP A 1 80 ? 16.636 3.901 -26.093 1.00 94.94 80 TRP A CA 1
ATOM 586 C C . TRP A 1 80 ? 15.747 2.687 -26.414 1.00 94.94 80 TRP A C 1
ATOM 588 O O . TRP A 1 80 ? 14.644 2.582 -25.885 1.00 94.94 80 TRP A O 1
ATOM 598 N N . VAL A 1 81 ? 16.234 1.719 -27.198 1.00 96.88 81 VAL A N 1
ATOM 599 C CA . VAL A 1 81 ? 15.496 0.478 -27.496 1.00 96.88 81 VAL A CA 1
ATOM 600 C C . VAL A 1 81 ? 15.401 -0.391 -26.246 1.00 96.88 81 VAL A C 1
ATOM 602 O O . VAL A 1 81 ? 14.323 -0.884 -25.909 1.00 96.88 81 VAL A O 1
ATOM 605 N N . ALA A 1 82 ? 16.514 -0.546 -25.523 1.00 96.44 82 ALA A N 1
AT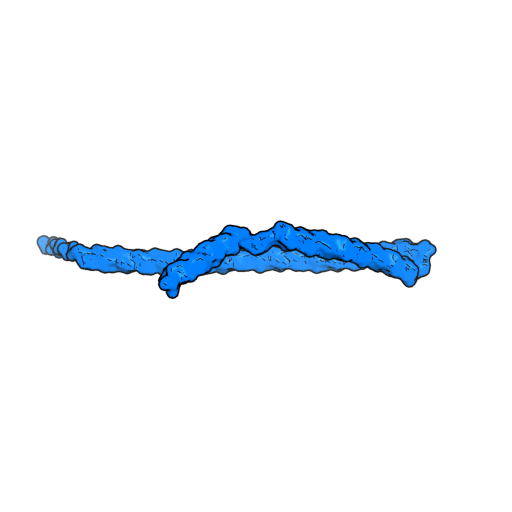OM 606 C CA . ALA A 1 82 ? 16.562 -1.329 -24.292 1.00 96.44 82 ALA A CA 1
ATOM 607 C C . ALA A 1 82 ? 15.564 -0.805 -23.243 1.00 96.44 82 ALA A C 1
ATOM 609 O O . ALA A 1 82 ? 14.798 -1.578 -22.665 1.00 96.44 82 ALA A O 1
ATOM 610 N N . SER A 1 83 ? 15.525 0.515 -23.040 1.00 95.81 83 SER A N 1
ATOM 611 C CA . SER A 1 83 ? 14.589 1.154 -22.105 1.00 95.81 83 SER A CA 1
ATOM 612 C C . SER A 1 83 ? 13.125 1.034 -22.535 1.00 95.81 83 SER A C 1
ATOM 614 O O . SER A 1 83 ? 12.278 0.759 -21.682 1.00 95.81 83 SER A O 1
ATOM 616 N N . LEU A 1 84 ? 12.814 1.145 -23.831 1.00 97.75 84 LEU A N 1
ATOM 617 C CA . LEU A 1 84 ? 11.452 0.932 -24.332 1.00 97.75 84 LEU A CA 1
ATOM 618 C C . LEU A 1 84 ? 10.970 -0.504 -24.133 1.00 97.75 84 LEU A C 1
ATOM 620 O O . LEU A 1 84 ? 9.823 -0.709 -23.740 1.00 97.75 84 LEU A O 1
ATOM 624 N N . VAL A 1 85 ? 11.822 -1.502 -24.369 1.00 97.31 85 VAL A N 1
ATOM 625 C CA . VAL A 1 85 ? 11.422 -2.907 -24.217 1.00 97.31 85 VAL A CA 1
ATOM 626 C C . VAL A 1 85 ? 11.242 -3.284 -22.752 1.00 97.31 85 VAL A C 1
ATOM 628 O O . VAL A 1 85 ? 10.203 -3.839 -22.392 1.00 97.31 85 VAL A O 1
ATOM 631 N N . VAL A 1 86 ? 12.193 -2.931 -21.884 1.00 97.62 86 VAL A N 1
ATOM 632 C CA . VAL A 1 86 ? 12.068 -3.198 -20.442 1.00 97.62 86 VAL A CA 1
ATOM 633 C C . VAL A 1 86 ? 10.873 -2.442 -19.852 1.00 97.62 86 VAL A C 1
ATOM 635 O O . VAL A 1 86 ? 10.065 -3.031 -19.131 1.00 97.62 86 VAL A O 1
ATOM 638 N N . GLY A 1 87 ? 10.711 -1.162 -20.203 1.00 97.31 87 GLY A N 1
ATOM 639 C CA . GLY A 1 87 ? 9.574 -0.349 -19.773 1.00 97.31 87 GLY A CA 1
ATOM 640 C C . GLY A 1 87 ? 8.236 -0.893 -20.279 1.00 97.31 87 GLY A C 1
ATOM 641 O O . GLY A 1 87 ? 7.283 -0.996 -19.508 1.00 97.31 87 GLY A O 1
ATOM 642 N N . GLY A 1 88 ? 8.173 -1.318 -21.542 1.00 97.81 88 GLY A N 1
ATOM 643 C CA . GLY A 1 88 ? 6.982 -1.926 -22.134 1.00 97.81 88 GLY A CA 1
ATOM 644 C C . GLY A 1 88 ? 6.558 -3.206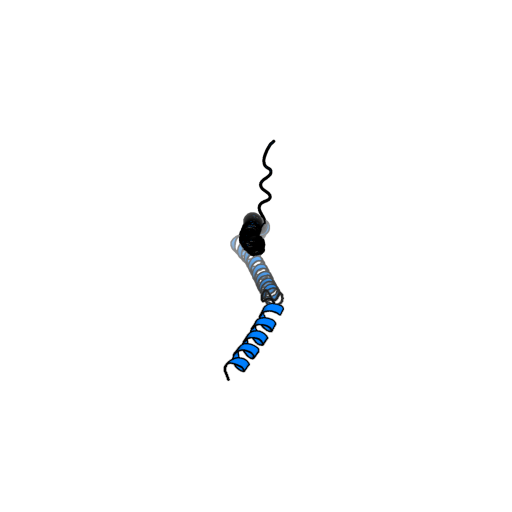 -21.412 1.00 97.81 88 GLY A C 1
ATOM 645 O O . GLY A 1 88 ? 5.388 -3.353 -21.055 1.00 97.81 88 GLY A O 1
ATOM 646 N N . ILE A 1 89 ? 7.508 -4.098 -21.113 1.00 97.81 89 ILE A N 1
ATOM 647 C CA . ILE A 1 89 ? 7.243 -5.317 -20.332 1.00 97.81 89 ILE A CA 1
ATOM 648 C C . ILE A 1 89 ? 6.739 -4.956 -18.928 1.00 97.81 89 ILE A C 1
ATOM 650 O O . ILE A 1 89 ? 5.744 -5.522 -18.470 1.00 97.81 89 ILE A O 1
ATOM 654 N N . ALA A 1 90 ? 7.370 -3.988 -18.258 1.00 97.44 90 ALA A N 1
ATOM 655 C CA . ALA A 1 90 ? 6.953 -3.550 -16.927 1.00 97.44 90 ALA A CA 1
ATOM 656 C C . ALA A 1 90 ? 5.516 -2.994 -16.919 1.00 97.44 90 ALA A C 1
ATOM 658 O O . ALA A 1 90 ? 4.735 -3.329 -16.026 1.00 97.44 90 ALA A O 1
ATOM 659 N N . VAL A 1 91 ? 5.132 -2.211 -17.935 1.00 97.81 91 VAL A N 1
ATOM 660 C CA . VAL A 1 91 ? 3.759 -1.699 -18.096 1.00 97.81 91 VAL A CA 1
ATOM 661 C C . VAL A 1 91 ? 2.761 -2.840 -18.290 1.00 97.81 91 VAL A C 1
ATOM 663 O O . VAL A 1 91 ? 1.714 -2.845 -17.641 1.00 97.81 91 VAL A O 1
ATOM 666 N N . ILE A 1 92 ? 3.078 -3.834 -19.124 1.00 98.00 92 ILE A N 1
ATOM 667 C CA . ILE A 1 92 ? 2.207 -5.003 -19.334 1.00 98.00 92 ILE A CA 1
ATOM 668 C C . ILE A 1 92 ? 1.979 -5.749 -18.012 1.00 98.00 92 ILE A C 1
ATOM 670 O O . ILE A 1 92 ? 0.835 -6.044 -17.654 1.00 98.00 92 ILE A O 1
ATOM 674 N N . VAL A 1 93 ? 3.048 -6.005 -17.254 1.00 96.56 93 VAL A N 1
ATOM 675 C CA . VAL A 1 93 ? 2.957 -6.650 -15.935 1.00 96.56 93 VAL A CA 1
ATOM 676 C C . VAL A 1 93 ? 2.097 -5.817 -14.980 1.00 96.56 93 VAL A C 1
ATOM 678 O O . VAL A 1 93 ? 1.202 -6.365 -14.330 1.00 96.56 93 VAL A O 1
ATOM 681 N N . ALA A 1 94 ? 2.298 -4.497 -14.937 1.00 94.62 94 ALA A N 1
ATOM 682 C CA . ALA A 1 94 ? 1.519 -3.594 -14.093 1.00 94.62 94 ALA A CA 1
ATOM 683 C C . ALA A 1 94 ? 0.018 -3.622 -14.434 1.00 94.62 94 ALA A C 1
ATOM 685 O O . ALA A 1 94 ? -0.813 -3.688 -13.525 1.00 94.62 94 ALA A O 1
ATOM 686 N N . VAL A 1 95 ? -0.345 -3.641 -15.721 1.00 96.56 95 VAL A N 1
ATOM 687 C CA . VAL A 1 95 ? -1.744 -3.746 -16.169 1.00 96.56 95 VAL A CA 1
ATOM 688 C C . VAL A 1 95 ? -2.365 -5.075 -15.728 1.00 96.56 95 VAL A C 1
ATOM 690 O O . VAL A 1 95 ? -3.447 -5.076 -15.137 1.00 96.56 95 VAL A O 1
ATOM 693 N N . ILE A 1 96 ? -1.676 -6.204 -15.936 1.00 96.25 96 ILE A N 1
ATOM 694 C CA . ILE A 1 96 ? -2.169 -7.537 -15.538 1.00 96.25 96 ILE A CA 1
ATOM 695 C C . ILE A 1 96 ? -2.388 -7.612 -14.021 1.00 96.25 96 ILE A C 1
ATOM 697 O O . ILE A 1 96 ? -3.426 -8.106 -13.555 1.00 96.25 96 ILE A O 1
ATOM 701 N N . MET A 1 97 ? -1.433 -7.104 -13.240 1.00 93.12 97 MET A N 1
ATOM 702 C CA . MET A 1 97 ? -1.545 -7.054 -11.782 1.00 93.12 97 MET A CA 1
ATOM 703 C C . MET A 1 97 ? -2.686 -6.134 -11.337 1.00 93.12 97 MET A C 1
ATOM 705 O O . MET A 1 97 ? -3.472 -6.526 -10.473 1.00 93.12 97 MET A O 1
ATOM 709 N N . GLY A 1 98 ? -2.829 -4.958 -11.955 1.00 91.94 98 GLY A N 1
ATOM 710 C CA . GLY A 1 98 ? -3.901 -4.005 -11.666 1.00 91.94 98 GLY A CA 1
ATOM 711 C C . GLY A 1 98 ? -5.290 -4.593 -11.918 1.00 91.94 98 GLY A C 1
ATOM 712 O O . GLY A 1 98 ? -6.158 -4.541 -11.042 1.00 91.94 98 GLY A O 1
ATOM 713 N N . MET A 1 99 ? -5.480 -5.250 -13.064 1.00 93.19 99 MET A N 1
ATOM 714 C CA . MET A 1 99 ? -6.732 -5.941 -13.394 1.00 93.19 99 MET A CA 1
ATOM 715 C C . MET A 1 99 ? -7.027 -7.086 -12.414 1.00 93.19 99 MET A C 1
ATOM 717 O O . MET A 1 99 ? -8.160 -7.238 -11.946 1.00 93.19 99 MET A O 1
ATOM 721 N N . SER A 1 100 ? -6.010 -7.875 -12.057 1.00 90.56 100 SER A N 1
ATOM 722 C CA . SER A 1 100 ? -6.150 -8.987 -11.108 1.00 90.56 100 SER A CA 1
ATOM 723 C C . SER A 1 100 ? -6.495 -8.502 -9.697 1.00 90.56 100 SER A C 1
ATOM 725 O O . SER A 1 100 ? -7.356 -9.088 -9.034 1.00 90.56 100 SER A O 1
ATOM 727 N N . GLY A 1 101 ? -5.871 -7.411 -9.249 1.00 84.50 101 GLY A N 1
ATOM 728 C CA . GLY A 1 101 ? -6.163 -6.763 -7.972 1.00 84.50 101 GLY A CA 1
ATOM 729 C C . GLY A 1 101 ? -7.590 -6.228 -7.927 1.00 84.50 101 GLY A C 1
ATOM 730 O O . GLY A 1 101 ? -8.343 -6.551 -7.007 1.00 84.50 101 GLY A O 1
ATOM 731 N N . GLN A 1 102 ? -8.013 -5.507 -8.967 1.00 83.81 102 GLN A N 1
ATOM 732 C CA . GLN A 1 102 ? -9.378 -4.990 -9.062 1.00 83.81 102 GLN A CA 1
ATOM 733 C C . GLN A 1 102 ? -10.418 -6.119 -9.060 1.00 83.81 102 GLN A C 1
ATOM 735 O O . GLN A 1 102 ? -11.454 -6.005 -8.401 1.00 83.81 102 GLN A O 1
ATOM 740 N N . LYS A 1 103 ? -10.140 -7.234 -9.747 1.00 81.75 103 LYS A N 1
ATOM 741 C CA . LYS A 1 103 ? -11.011 -8.416 -9.731 1.00 81.75 103 LYS A CA 1
ATOM 742 C C . LYS A 1 103 ? -11.121 -9.009 -8.326 1.00 81.75 103 LYS A C 1
ATOM 744 O O . LYS A 1 103 ? -12.237 -9.246 -7.873 1.00 81.75 103 LYS A O 1
ATOM 749 N N . LYS A 1 104 ? -9.999 -9.179 -7.616 1.00 78.94 104 LYS A N 1
ATOM 750 C CA . LYS A 1 104 ? -9.979 -9.699 -6.236 1.00 78.94 104 LYS A CA 1
ATOM 751 C C . LYS A 1 104 ? -10.751 -8.803 -5.266 1.00 78.94 104 LYS A C 1
ATOM 753 O O . LYS A 1 104 ? -11.516 -9.318 -4.459 1.00 78.94 104 LYS A O 1
ATOM 758 N N . LEU A 1 105 ? -10.616 -7.482 -5.383 1.00 76.62 105 LEU A N 1
ATOM 759 C CA . LEU A 1 105 ? -11.364 -6.524 -4.559 1.00 76.62 105 LEU A CA 1
ATOM 760 C C . LEU A 1 105 ? -12.871 -6.532 -4.854 1.00 76.62 105 LEU A C 1
ATOM 762 O O . LEU A 1 105 ? -13.670 -6.276 -3.961 1.00 76.62 105 LEU A O 1
ATOM 766 N N . ARG A 1 106 ? -13.277 -6.843 -6.090 1.00 73.69 106 ARG A N 1
ATOM 767 C CA . ARG A 1 106 ? -14.696 -7.001 -6.452 1.00 73.69 106 ARG A CA 1
ATOM 768 C C . ARG A 1 106 ? -15.281 -8.331 -5.968 1.00 73.69 106 ARG A C 1
ATOM 770 O O . ARG A 1 106 ? -16.446 -8.370 -5.586 1.00 73.69 106 ARG A O 1
ATOM 777 N N . THR A 1 107 ? -14.505 -9.417 -5.994 1.00 63.78 107 THR A N 1
ATOM 778 C CA . THR A 1 107 ? -14.964 -10.751 -5.559 1.00 63.78 107 THR A CA 1
ATOM 779 C C . THR A 1 107 ? -14.949 -10.912 -4.043 1.00 63.78 107 THR A C 1
ATOM 781 O O . THR A 1 107 ? -15.836 -11.554 -3.477 1.00 63.78 107 THR A O 1
ATOM 784 N N . THR A 1 108 ? -13.973 -10.300 -3.372 1.00 61.03 108 THR A N 1
ATOM 785 C CA . THR A 1 108 ? -13.968 -10.145 -1.921 1.00 61.03 108 THR A CA 1
ATOM 786 C C . THR A 1 108 ? -14.959 -9.043 -1.596 1.00 61.03 108 THR A C 1
ATOM 788 O O . THR A 1 108 ? -14.620 -7.868 -1.587 1.00 61.03 108 THR A O 1
ATOM 791 N N . SER A 1 109 ? -16.216 -9.426 -1.390 1.00 54.72 109 SER A N 1
ATOM 792 C CA . SER A 1 109 ? -17.271 -8.553 -0.882 1.00 54.72 109 SER A CA 1
ATOM 793 C C . SER A 1 109 ? -16.820 -7.907 0.433 1.00 54.72 109 SER A C 1
ATOM 795 O O . SER A 1 109 ? -17.093 -8.432 1.505 1.00 54.72 109 SER A O 1
ATOM 797 N N . LEU A 1 110 ? -16.143 -6.759 0.356 1.00 53.97 110 LEU A N 1
ATOM 798 C CA . LEU A 1 110 ? -15.879 -5.881 1.501 1.00 53.97 110 LEU A CA 1
ATOM 799 C C . LEU A 1 110 ? -17.189 -5.299 2.057 1.00 53.97 110 LEU A C 1
ATOM 801 O O . LEU A 1 110 ? -17.227 -4.782 3.166 1.00 53.97 110 LEU A O 1
ATOM 805 N N . ALA A 1 111 ? -18.284 -5.415 1.300 1.00 52.62 111 ALA A N 1
ATOM 806 C CA . ALA A 1 111 ? -19.627 -5.276 1.825 1.00 52.62 111 ALA A CA 1
ATOM 807 C C . ALA A 1 111 ? -19.949 -6.469 2.745 1.00 52.62 111 ALA A C 1
ATOM 809 O O . ALA A 1 111 ? -19.980 -7.605 2.259 1.00 52.62 111 ALA A O 1
ATOM 810 N N . PRO A 1 112 ? -20.249 -6.259 4.038 1.00 54.56 112 PRO A N 1
ATOM 811 C CA . PRO A 1 112 ? -20.723 -7.341 4.883 1.00 54.56 112 PRO A CA 1
ATOM 812 C C . PRO A 1 112 ? -22.068 -7.819 4.324 1.00 54.56 112 PRO A C 1
ATOM 814 O O . PRO A 1 112 ? -23.056 -7.081 4.331 1.00 54.56 112 PRO A O 1
ATOM 817 N N . ARG A 1 113 ? -22.108 -9.042 3.784 1.00 56.69 113 ARG A N 1
ATOM 818 C CA . ARG A 1 113 ? -23.332 -9.620 3.195 1.00 56.69 113 ARG A CA 1
ATOM 819 C C . ARG A 1 113 ? -24.472 -9.657 4.220 1.00 56.69 113 ARG A C 1
ATOM 821 O O . ARG A 1 113 ? -25.584 -9.256 3.905 1.00 56.69 113 ARG A O 1
ATOM 828 N N . ARG A 1 114 ? -24.130 -9.997 5.470 1.00 54.91 114 ARG A N 1
ATOM 829 C CA . ARG A 1 114 ? -25.033 -10.013 6.633 1.00 54.91 114 ARG A CA 1
ATOM 830 C C . ARG A 1 114 ? -25.649 -8.636 6.912 1.00 54.91 114 ARG A C 1
ATOM 832 O O . ARG A 1 114 ? -26.853 -8.537 7.074 1.00 54.91 114 ARG A O 1
ATOM 839 N N . THR A 1 115 ? -24.856 -7.560 6.892 1.00 58.72 115 THR A N 1
ATOM 840 C CA . THR A 1 115 ? -25.357 -6.199 7.160 1.00 58.72 115 THR A CA 1
ATOM 841 C C . THR A 1 115 ? -26.289 -5.701 6.060 1.00 58.72 115 THR A C 1
ATOM 843 O O . THR A 1 115 ? -27.227 -4.972 6.348 1.00 58.72 115 THR A O 1
ATOM 846 N N . ARG A 1 116 ? -26.084 -6.099 4.798 1.00 60.25 116 ARG A N 1
ATOM 847 C CA . ARG A 1 116 ? -27.007 -5.717 3.717 1.00 60.25 116 ARG A CA 1
ATOM 848 C C . ARG A 1 116 ? -28.363 -6.413 3.825 1.00 60.25 116 ARG A C 1
ATOM 850 O O . ARG A 1 116 ? -29.363 -5.742 3.607 1.00 60.25 116 ARG A O 1
ATOM 857 N N . GLU A 1 117 ? -28.393 -7.700 4.169 1.00 61.62 117 GLU A N 1
ATOM 858 C CA . GLU A 1 117 ? -29.650 -8.429 4.405 1.00 61.62 117 GLU A CA 1
ATOM 859 C C . GLU A 1 117 ? -30.381 -7.898 5.641 1.00 61.62 117 GLU A C 1
ATOM 861 O O . GLU A 1 117 ? -31.562 -7.575 5.545 1.00 61.62 117 GLU A O 1
ATOM 866 N N . SER A 1 118 ? -29.683 -7.692 6.765 1.00 59.09 118 SER A N 1
ATOM 867 C CA . SER A 1 118 ? -30.299 -7.129 7.977 1.00 59.09 118 SER A CA 1
ATOM 868 C C . SER A 1 118 ? -30.852 -5.716 7.754 1.00 59.09 118 SER A C 1
ATOM 870 O O . SER A 1 118 ? -31.969 -5.435 8.161 1.00 59.09 118 SER A O 1
ATOM 872 N N . LEU A 1 119 ? -30.147 -4.849 7.013 1.00 61.88 119 LEU A N 1
ATOM 873 C CA . LEU A 1 119 ? -30.641 -3.501 6.686 1.00 61.88 119 LEU A CA 1
ATOM 874 C C . LEU A 1 119 ? -31.830 -3.493 5.708 1.00 61.88 119 LEU A C 1
ATOM 876 O O . LEU A 1 119 ? -32.569 -2.507 5.656 1.00 61.88 119 LEU A O 1
ATOM 880 N N . GLN A 1 120 ? -31.991 -4.532 4.883 1.00 64.50 120 GLN A N 1
ATOM 881 C CA . GLN A 1 120 ? -33.163 -4.676 4.012 1.00 64.50 120 GLN A CA 1
ATOM 882 C C . GLN A 1 120 ? -34.375 -5.152 4.813 1.00 64.50 120 GLN A C 1
ATOM 884 O O . GLN A 1 120 ? -35.438 -4.546 4.697 1.00 64.50 120 GLN A O 1
ATOM 889 N N . HIS A 1 121 ? -34.177 -6.139 5.688 1.00 61.97 121 HIS A N 1
ATOM 890 C CA . HIS A 1 121 ? -35.216 -6.645 6.583 1.00 61.97 121 HIS A CA 1
ATOM 891 C C . HIS A 1 121 ? -35.705 -5.555 7.554 1.00 61.97 121 HIS A C 1
ATOM 893 O O . HIS A 1 121 ? -36.906 -5.352 7.712 1.00 61.97 121 HIS A O 1
ATOM 899 N N . ASP A 1 122 ? -34.789 -4.758 8.114 1.00 65.12 122 ASP A N 1
ATOM 900 C CA . ASP A 1 122 ? -35.134 -3.630 8.992 1.00 65.12 122 ASP A CA 1
ATOM 901 C C . ASP A 1 122 ? -35.931 -2.541 8.252 1.00 65.12 122 ASP A C 1
ATOM 903 O O . ASP A 1 122 ? -36.818 -1.905 8.821 1.00 65.12 122 ASP A O 1
ATOM 907 N N . ARG A 1 123 ? -35.664 -2.330 6.956 1.00 66.19 123 ARG A N 1
ATOM 908 C CA . ARG A 1 123 ? -36.425 -1.382 6.127 1.00 66.19 123 ARG A CA 1
ATOM 909 C C . ARG A 1 123 ? -37.833 -1.865 5.802 1.00 66.19 123 ARG A C 1
ATOM 911 O O . ARG A 1 123 ? -38.730 -1.027 5.699 1.00 66.19 123 ARG A O 1
ATOM 918 N N . GLU A 1 124 ? -38.022 -3.166 5.614 1.00 70.75 124 GLU A N 1
ATOM 919 C CA . GLU A 1 124 ? -39.349 -3.758 5.423 1.00 70.75 124 GLU A CA 1
ATOM 920 C C . GLU A 1 124 ? -40.174 -3.675 6.710 1.00 70.75 124 GLU A C 1
ATOM 922 O O . GLU A 1 124 ? -41.286 -3.151 6.674 1.00 70.75 124 GLU A O 1
ATOM 927 N N . MET A 1 125 ? -39.581 -4.015 7.857 1.00 68.81 125 MET A N 1
ATOM 928 C CA . MET A 1 125 ? -40.242 -3.943 9.169 1.00 68.81 125 MET A CA 1
ATOM 929 C C . MET A 1 125 ? -40.669 -2.513 9.543 1.00 68.81 125 MET A C 1
ATOM 931 O O . MET A 1 125 ? -41.760 -2.304 10.078 1.00 68.81 125 MET A O 1
ATOM 935 N N . VAL A 1 126 ? -39.846 -1.503 9.226 1.00 70.75 126 VAL A N 1
ATOM 936 C CA . VAL A 1 126 ? -40.183 -0.083 9.458 1.00 70.75 126 VAL A CA 1
ATOM 937 C C . VAL A 1 126 ? -41.265 0.416 8.494 1.00 70.75 126 VAL A C 1
ATOM 939 O O . VAL A 1 126 ? -42.080 1.251 8.878 1.00 70.75 126 VAL A O 1
ATOM 942 N N . ARG A 1 127 ? -41.314 -0.080 7.250 1.00 68.06 127 ARG A N 1
ATOM 943 C CA . ARG A 1 127 ? -42.383 0.280 6.299 1.00 68.06 127 ARG A CA 1
ATOM 944 C C . ARG A 1 127 ? -43.731 -0.334 6.664 1.00 68.06 127 ARG A C 1
ATOM 946 O O . ARG A 1 127 ? -44.751 0.279 6.362 1.00 68.06 127 ARG A O 1
ATOM 953 N N . GLU A 1 128 ? -43.729 -1.500 7.298 1.00 71.88 128 GLU A N 1
ATOM 954 C CA . GLU A 1 128 ? -44.943 -2.192 7.740 1.00 71.88 128 GLU A CA 1
ATOM 955 C C . GLU A 1 128 ? -45.590 -1.524 8.965 1.00 71.88 128 GLU A C 1
ATOM 957 O O . GLU A 1 128 ? -46.808 -1.472 9.050 1.00 71.88 128 GLU A O 1
ATOM 962 N N . HIS A 1 129 ? -44.801 -0.917 9.861 1.00 63.06 129 HIS A N 1
ATOM 963 C CA . HIS A 1 129 ? -45.310 -0.239 11.068 1.00 63.06 129 HIS A CA 1
ATOM 964 C C . HIS A 1 129 ? -45.751 1.223 10.858 1.00 63.06 129 HIS A C 1
ATOM 966 O O . HIS A 1 129 ? -46.241 1.855 11.793 1.00 63.06 129 HIS A O 1
ATOM 972 N N . VAL A 1 130 ? -45.544 1.790 9.665 1.00 64.38 130 VAL A N 1
ATOM 973 C CA . VAL A 1 130 ? -45.898 3.189 9.330 1.00 64.38 130 VAL A CA 1
ATOM 974 C C . VAL A 1 130 ? -47.140 3.265 8.423 1.00 64.38 130 VAL A C 1
ATOM 976 O O . VAL A 1 130 ? -47.573 4.358 8.055 1.00 64.38 130 VAL A O 1
ATOM 979 N N . ARG A 1 131 ? -47.741 2.124 8.074 1.00 46.56 131 ARG A N 1
ATOM 980 C CA . ARG A 1 131 ? -48.966 2.034 7.273 1.00 46.56 131 ARG A CA 1
ATOM 981 C C . ARG A 1 131 ? -50.116 1.481 8.101 1.00 46.56 131 ARG A C 1
ATOM 983 O O . ARG A 1 131 ? -51.251 1.930 7.835 1.00 46.56 131 ARG A O 1
#

Solvent-accessible surface area (backbone atoms only — not comparable to full-atom values): 7376 Å² total; per-residue (Å²): 140,81,86,78,80,79,73,82,77,48,73,68,57,53,54,54,47,53,54,52,49,51,56,50,49,54,55,48,52,55,51,48,55,49,52,51,50,52,50,52,50,51,52,51,51,51,52,51,50,54,52,50,52,52,49,52,53,51,51,54,51,49,52,54,51,51,50,51,51,26,58,60,41,34,77,81,38,58,62,69,59,22,42,50,53,54,49,49,53,51,50,52,52,51,51,55,50,50,53,52,49,54,49,49,58,65,71,50,63,84,61,59,66,67,58,55,52,52,57,48,53,53,50,51,56,54,57,64,78,75,110

Radius of gyration: 32.48 Å; Cα contacts (8 Å, |Δi|>4): 17; chains: 1; bounding box: 74×15×104 Å

InterPro domains:
  IPR009937 Putative Actinobacterial Holin-X, holin superfamily III [PF07332] (12-127)